Protein AF-A0A1H6SEQ1-F1 (afdb_monomer)

Radius of gyration: 10.8 Å; Cα contacts (8 Å, |Δi|>4): 137; chains: 1; bounding box: 28×22×22 Å

Organism: NCBI:txid426757

Solvent-accessible surface area (backbone atoms only — not comparable to full-atom values): 3582 Å² total; per-residue (Å²): 115,75,20,27,28,69,43,64,41,99,79,46,63,27,31,35,32,40,40,42,70,73,88,50,96,75,55,29,75,44,66,68,57,34,50,51,51,45,48,51,49,23,70,76,36,84,24,36,30,39,34,34,25,40,82,84,71,44,77,78,45,78,49,80,102

pLDDT: mean 79.58, std 8.78, range [57.38, 88.94]

Mean predicted aligned error: 5.94 Å

Sequence (65 aa):
MQCYRVAPDKEASRWMITMGNQDLEEMFIYKDEAIAEAIILAKANSPSKIEICDETYEVVDKRKY

Nearest PDB structures (foldseek):
  3r6h-assembly1_A  TM=5.856E-01  e=1.534E+00  Mycobacterium marinum M
  4hz0-assembly2_B  TM=5.384E-01  e=3.234E+00  Escherichia coli K-12
  1s14-assembly2_B  TM=5.412E-01  e=4.241E+00  Escherichia coli

Secondary structure (DSSP, 8-state):
-EEEEEEE-TTSSSEEEEEEES-SSS-BSSHHHHHHHHHHHHHHSS--EEEEE-TTS-EEEEEE-

InterPro domains:
  IPR018691 Protein of unknown function DUF2188 [PF09954] (4-65)

Foldseek 3Di:
DWWWAWDQDPVSQEIEIEIDDPPDPHTHPDPVVSVVVRCVCCVVDPPQKYFYAYNVRDGPDIDGD

Structure (mmCIF, N/CA/C/O backbone):
data_AF-A0A1H6SEQ1-F1
#
_entry.id   AF-A0A1H6SEQ1-F1
#
loop_
_atom_site.group_PDB
_atom_site.id
_atom_site.type_symbol
_atom_site.label_atom_id
_atom_site.label_alt_id
_atom_site.label_comp_id
_atom_site.label_asym_id
_atom_site.label_entity_id
_atom_site.label_seq_id
_atom_site.pdbx_PDB_ins_code
_atom_site.Cartn_x
_atom_site.Cartn_y
_atom_site.Cartn_z
_atom_site.occupancy
_atom_site.B_iso_or_equiv
_atom_site.auth_seq_id
_atom_site.auth_comp_id
_atom_site.auth_asym_id
_atom_site.auth_atom_id
_atom_site.pdbx_PDB_model_num
ATOM 1 N N . MET A 1 1 ? 13.979 11.214 -8.521 1.00 63.41 1 MET A N 1
ATOM 2 C CA . MET A 1 1 ? 13.539 10.924 -7.142 1.00 63.41 1 MET A CA 1
ATOM 3 C C . MET A 1 1 ? 12.420 9.913 -7.256 1.00 63.41 1 MET A C 1
ATOM 5 O O . MET A 1 1 ? 11.657 10.018 -8.209 1.00 63.41 1 MET A O 1
ATOM 9 N N . GLN A 1 2 ? 12.386 8.903 -6.393 1.00 68.88 2 GLN A N 1
ATOM 10 C CA . GLN A 1 2 ? 11.290 7.942 -6.414 1.00 68.88 2 GLN A CA 1
ATOM 11 C C . GLN A 1 2 ? 10.133 8.530 -5.607 1.00 68.88 2 GLN A C 1
ATOM 13 O O . GLN A 1 2 ? 10.344 8.958 -4.472 1.00 68.88 2 GLN A O 1
ATOM 18 N N . CYS A 1 3 ? 8.948 8.590 -6.202 1.00 82.50 3 CYS A N 1
ATOM 19 C CA . CYS A 1 3 ? 7.766 9.141 -5.558 1.00 82.50 3 CYS A CA 1
ATOM 20 C C . CYS A 1 3 ? 6.656 8.085 -5.527 1.00 82.50 3 CYS A C 1
ATOM 22 O O . CYS A 1 3 ? 6.629 7.154 -6.333 1.00 82.50 3 CYS A O 1
ATOM 24 N N . TYR A 1 4 ? 5.748 8.216 -4.572 1.00 85.44 4 TYR A N 1
ATOM 25 C CA . TYR A 1 4 ? 4.664 7.284 -4.308 1.00 85.44 4 TYR A CA 1
ATOM 26 C C . TYR A 1 4 ? 3.347 7.906 -4.743 1.00 85.44 4 TYR A C 1
ATOM 28 O O . TYR A 1 4 ? 3.058 9.055 -4.430 1.00 85.44 4 TYR A O 1
ATOM 36 N N . ARG A 1 5 ? 2.511 7.140 -5.425 1.00 85.12 5 ARG A N 1
ATOM 37 C CA . ARG A 1 5 ? 1.186 7.566 -5.866 1.00 85.12 5 ARG A CA 1
ATOM 38 C C . ARG A 1 5 ? 0.136 6.678 -5.236 1.00 85.12 5 ARG A C 1
ATOM 40 O O . ARG A 1 5 ? 0.275 5.463 -5.289 1.00 85.12 5 ARG A O 1
ATOM 47 N N . VAL A 1 6 ? -0.924 7.277 -4.708 1.00 86.12 6 VAL A N 1
ATOM 48 C CA . VAL A 1 6 ? -2.076 6.562 -4.151 1.00 86.12 6 VAL A CA 1
ATOM 49 C C . VAL A 1 6 ? -3.208 6.596 -5.174 1.00 86.12 6 VAL A C 1
ATOM 51 O O . VAL A 1 6 ? -3.627 7.669 -5.598 1.00 86.12 6 VAL A O 1
ATOM 54 N N . ALA A 1 7 ? -3.712 5.438 -5.585 1.00 84.75 7 ALA A N 1
ATOM 55 C CA . ALA A 1 7 ? -4.845 5.337 -6.502 1.00 84.75 7 ALA A CA 1
ATOM 56 C C . ALA A 1 7 ? -5.735 4.145 -6.128 1.00 84.75 7 ALA A C 1
ATOM 58 O O . ALA A 1 7 ? -5.219 3.135 -5.661 1.00 84.75 7 ALA A O 1
ATOM 59 N N . PRO A 1 8 ? -7.058 4.207 -6.322 1.00 84.56 8 PRO A N 1
ATOM 60 C CA . PRO A 1 8 ? -7.898 3.028 -6.169 1.00 84.56 8 PRO A CA 1
ATOM 61 C C . PRO A 1 8 ? -7.601 2.005 -7.280 1.00 84.56 8 PRO A C 1
ATOM 63 O O . PRO A 1 8 ? -7.245 2.363 -8.403 1.00 84.56 8 PRO A O 1
ATOM 66 N N . ASP A 1 9 ? -7.766 0.721 -6.972 1.00 83.50 9 ASP A N 1
ATOM 67 C CA . ASP A 1 9 ? -7.744 -0.364 -7.960 1.00 83.50 9 ASP A CA 1
ATOM 68 C C . ASP A 1 9 ? -8.882 -0.202 -8.990 1.00 83.50 9 ASP A C 1
ATOM 70 O O . ASP A 1 9 ? -9.851 0.518 -8.743 1.00 83.50 9 ASP A O 1
ATOM 74 N N . LYS A 1 10 ? -8.800 -0.901 -10.133 1.00 77.25 10 LYS A N 1
ATOM 75 C CA . LYS A 1 10 ? -9.860 -0.942 -11.160 1.00 77.25 10 LYS A CA 1
ATOM 76 C C . LYS A 1 10 ? -11.254 -1.210 -10.591 1.00 77.25 10 LYS A C 1
ATOM 78 O O . LYS A 1 10 ? -12.225 -0.676 -11.116 1.00 77.25 10 LYS A O 1
ATOM 83 N N . GLU A 1 11 ? -11.357 -2.027 -9.547 1.00 76.94 11 GLU A N 1
ATOM 84 C CA . GLU A 1 11 ? -12.633 -2.359 -8.904 1.00 76.94 11 GLU A CA 1
ATOM 85 C C . GLU A 1 11 ? -13.006 -1.402 -7.759 1.00 76.94 11 GLU A C 1
ATOM 87 O O . GLU A 1 11 ? -13.9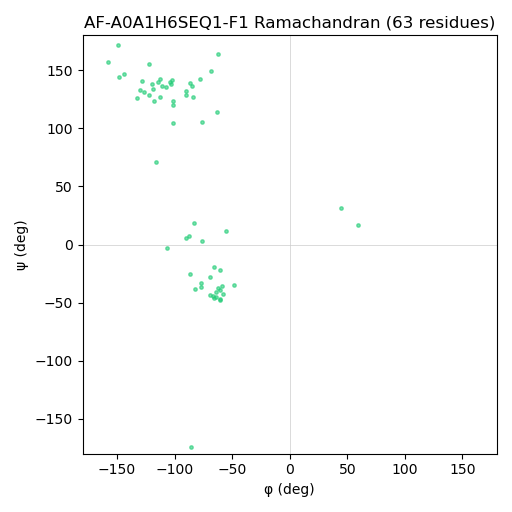51 -1.678 -7.020 1.00 76.94 11 GLU A O 1
ATOM 92 N N . ALA A 1 12 ? -12.226 -0.334 -7.538 1.00 75.75 12 ALA A N 1
ATOM 93 C CA . ALA A 1 12 ? -12.310 0.557 -6.378 1.00 75.75 12 ALA A CA 1
ATOM 94 C C . ALA A 1 12 ? -12.454 -0.216 -5.052 1.00 75.75 12 ALA A C 1
ATOM 96 O O . ALA A 1 12 ? -13.105 0.223 -4.112 1.00 75.75 12 ALA A O 1
ATOM 97 N N . SER A 1 13 ? -11.859 -1.413 -4.995 1.00 81.12 13 SER A N 1
ATOM 98 C CA . SER A 1 13 ? -12.010 -2.381 -3.901 1.00 81.12 13 SER A CA 1
ATOM 99 C C . SER A 1 13 ? -10.770 -2.478 -3.005 1.00 81.12 13 SER A C 1
ATOM 101 O O . SER A 1 13 ? -10.778 -3.181 -1.989 1.00 81.12 13 SER A O 1
ATOM 103 N N . ARG A 1 14 ? -9.710 -1.743 -3.356 1.00 84.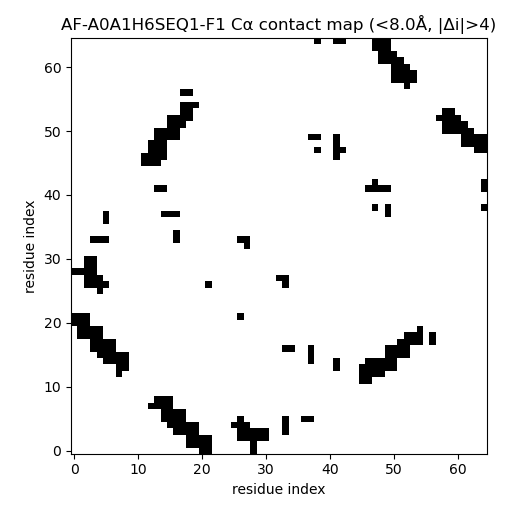88 14 ARG A N 1
ATOM 104 C CA . ARG A 1 14 ? -8.514 -1.459 -2.547 1.00 84.88 14 ARG A CA 1
ATOM 105 C C . ARG A 1 14 ? -7.823 -0.187 -3.047 1.00 84.88 14 ARG A C 1
ATOM 107 O O . ARG A 1 14 ? -7.989 0.178 -4.207 1.00 84.88 14 ARG A O 1
ATOM 114 N N . TRP A 1 15 ? -7.045 0.451 -2.186 1.00 87.81 15 TRP A N 1
ATOM 115 C CA . TRP A 1 15 ? -6.111 1.521 -2.521 1.00 87.81 15 TRP A CA 1
ATOM 116 C C . TRP A 1 15 ? -4.750 0.919 -2.847 1.00 87.81 15 TRP A C 1
ATOM 118 O O . TRP A 1 15 ? -4.254 0.077 -2.109 1.00 87.81 15 TRP A O 1
ATOM 128 N N . MET A 1 16 ? -4.148 1.337 -3.947 1.00 86.12 16 MET A N 1
ATOM 129 C CA . MET A 1 16 ? -2.844 0.902 -4.422 1.00 86.12 16 MET A CA 1
ATOM 130 C C . MET A 1 16 ? -1.863 2.067 -4.330 1.00 86.12 16 MET A C 1
ATOM 132 O O . MET A 1 16 ? -2.123 3.153 -4.845 1.00 86.12 16 MET A O 1
ATOM 136 N N . ILE A 1 17 ? -0.737 1.834 -3.666 1.00 87.75 17 ILE A N 1
ATOM 137 C CA . ILE A 1 17 ? 0.370 2.775 -3.557 1.00 87.75 17 ILE A CA 1
ATOM 138 C C . ILE A 1 17 ? 1.436 2.318 -4.541 1.00 87.75 17 ILE A C 1
ATOM 140 O O . ILE A 1 17 ? 2.100 1.327 -4.278 1.00 87.75 17 ILE A O 1
ATOM 144 N N . THR A 1 18 ? 1.588 2.991 -5.674 1.00 85.00 18 THR A N 1
ATOM 145 C CA . THR A 1 18 ? 2.582 2.638 -6.698 1.00 85.00 18 THR A CA 1
ATOM 146 C C . THR A 1 18 ? 3.761 3.589 -6.659 1.00 85.00 18 THR A C 1
ATOM 148 O O . THR A 1 18 ? 3.570 4.799 -6.533 1.00 85.00 18 THR A O 1
ATOM 151 N N . MET A 1 19 ? 4.964 3.055 -6.828 1.00 82.44 19 MET A N 1
ATOM 152 C CA . MET A 1 19 ? 6.184 3.845 -6.928 1.00 82.44 19 MET A CA 1
ATOM 153 C C . MET A 1 19 ? 6.458 4.202 -8.388 1.00 82.44 19 MET A C 1
ATOM 155 O O . MET A 1 19 ? 6.429 3.337 -9.261 1.00 82.44 19 MET A O 1
ATOM 159 N N . GLY A 1 20 ? 6.680 5.481 -8.670 1.00 71.75 20 GLY A N 1
ATOM 160 C CA . GLY A 1 20 ? 6.871 5.973 -10.028 1.00 71.75 20 GLY A CA 1
ATOM 161 C C . GLY A 1 20 ? 7.793 7.181 -10.096 1.00 71.75 20 GLY A C 1
ATOM 162 O O . GLY A 1 20 ? 8.193 7.759 -9.082 1.00 71.75 20 GLY A O 1
ATOM 163 N N . ASN A 1 21 ? 8.136 7.557 -11.326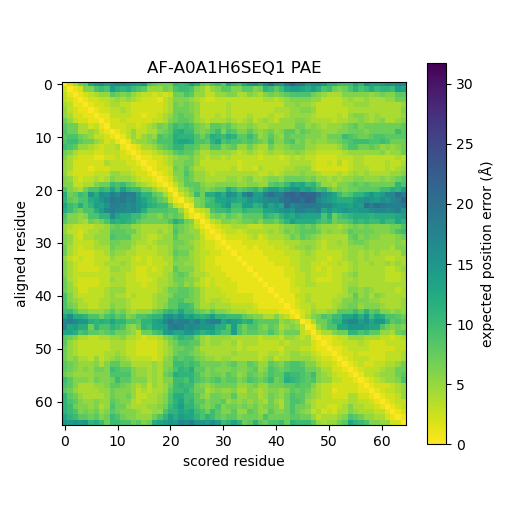 1.00 66.69 21 ASN A N 1
ATOM 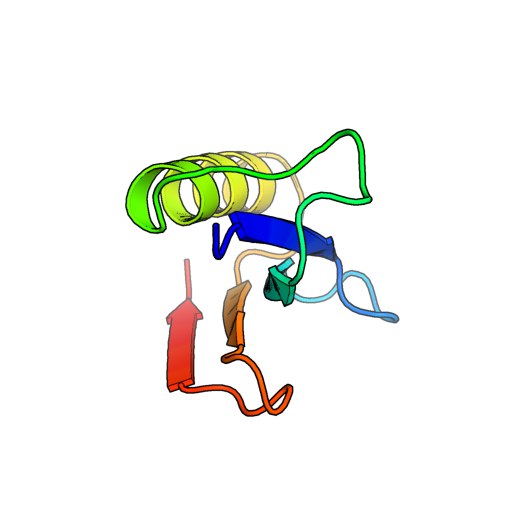164 C CA . ASN A 1 21 ? 8.875 8.783 -11.591 1.00 66.69 21 ASN A CA 1
ATOM 165 C C . ASN A 1 21 ? 7.939 9.991 -11.511 1.00 66.69 21 ASN A C 1
ATOM 167 O O . ASN A 1 21 ? 6.807 9.918 -11.974 1.00 66.69 21 ASN A O 1
ATOM 171 N N . GLN A 1 22 ? 8.464 11.089 -10.965 1.00 57.62 22 GLN A N 1
ATOM 172 C CA . GLN A 1 22 ? 7.834 12.371 -10.603 1.00 57.62 22 GLN A CA 1
ATOM 173 C C . GLN A 1 22 ? 7.073 13.124 -11.725 1.00 57.62 22 GLN A C 1
ATOM 175 O O . GLN A 1 22 ? 6.721 14.286 -11.557 1.00 57.62 22 GLN A O 1
ATOM 180 N N . ASP A 1 23 ? 6.812 12.497 -12.869 1.00 58.00 23 ASP A N 1
ATOM 181 C CA . ASP A 1 23 ? 6.083 13.071 -14.005 1.00 58.00 23 ASP A CA 1
ATOM 182 C C . ASP A 1 23 ? 4.555 13.145 -13.783 1.00 58.00 23 ASP A C 1
ATOM 184 O O . ASP A 1 23 ? 3.827 13.560 -14.683 1.00 58.00 23 ASP A O 1
ATOM 188 N N . LEU A 1 24 ? 4.040 12.760 -12.604 1.00 57.38 24 LEU A N 1
ATOM 189 C CA . LEU A 1 24 ? 2.644 12.999 -12.212 1.00 57.38 24 LEU A CA 1
ATOM 190 C C . LEU A 1 24 ? 2.564 14.027 -11.081 1.00 57.38 24 LEU A C 1
ATOM 192 O O . LEU A 1 24 ? 3.297 13.943 -10.100 1.00 57.38 24 LEU A O 1
ATOM 196 N N . GLU A 1 25 ? 1.617 14.956 -11.209 1.00 58.53 25 GLU A N 1
ATOM 197 C CA . GLU A 1 25 ? 1.419 16.096 -10.301 1.00 58.53 25 GLU A CA 1
ATOM 198 C C . GLU A 1 25 ? 0.995 15.699 -8.872 1.00 58.53 25 GLU A C 1
ATOM 200 O O . GLU A 1 25 ? 1.185 16.471 -7.938 1.00 58.53 25 GLU A O 1
ATOM 205 N N . GLU A 1 26 ? 0.479 14.482 -8.675 1.00 64.12 26 GLU A N 1
ATOM 206 C CA . GLU A 1 26 ? 0.007 13.971 -7.380 1.00 64.12 26 GLU A CA 1
ATOM 207 C C . GLU A 1 26 ? 0.851 12.774 -6.921 1.00 64.12 26 GLU A C 1
ATOM 209 O O . GLU A 1 26 ? 0.414 11.617 -6.953 1.00 64.12 26 GLU A O 1
ATOM 214 N N . MET A 1 27 ? 2.097 13.044 -6.523 1.00 76.31 27 MET A N 1
ATOM 215 C CA . MET A 1 27 ? 2.965 12.044 -5.904 1.00 76.31 27 MET A CA 1
ATOM 216 C C . MET A 1 27 ? 3.561 12.527 -4.579 1.00 76.31 27 MET A C 1
ATOM 218 O O . MET A 1 27 ? 4.004 13.664 -4.442 1.00 76.31 27 MET A O 1
ATOM 222 N N . PHE A 1 28 ? 3.629 11.615 -3.617 1.00 82.94 28 PHE A N 1
ATOM 223 C CA . PHE A 1 28 ? 4.262 11.787 -2.317 1.00 82.94 28 PHE A CA 1
ATOM 224 C C . PHE A 1 28 ? 5.749 11.446 -2.404 1.00 82.94 28 PHE A C 1
ATOM 226 O O . PHE A 1 28 ? 6.134 10.458 -3.028 1.00 82.94 28 PHE A O 1
ATOM 233 N N . ILE A 1 29 ? 6.607 12.226 -1.751 1.00 81.94 29 ILE A N 1
ATOM 234 C CA . ILE A 1 29 ? 8.049 11.933 -1.707 1.00 81.94 29 ILE A CA 1
ATOM 235 C C . ILE A 1 29 ? 8.323 10.802 -0.709 1.00 81.94 29 ILE A C 1
ATOM 237 O O . ILE A 1 29 ? 9.166 9.939 -0.953 1.00 81.94 29 ILE A O 1
ATOM 241 N N . TYR A 1 30 ? 7.578 10.772 0.398 1.00 83.38 30 TYR A N 1
ATOM 242 C CA . TYR A 1 30 ? 7.742 9.778 1.448 1.00 83.38 30 TYR A CA 1
ATOM 243 C C . TYR A 1 30 ? 6.660 8.700 1.388 1.00 83.38 30 TYR A C 1
ATOM 245 O O . TYR A 1 30 ? 5.469 8.973 1.232 1.00 83.38 30 TYR A O 1
ATOM 253 N N . LYS A 1 31 ? 7.086 7.449 1.590 1.00 83.19 31 LYS A N 1
ATOM 254 C CA . LYS A 1 31 ? 6.194 6.286 1.661 1.00 83.19 31 LYS A CA 1
ATOM 255 C C . LYS A 1 31 ? 5.152 6.447 2.766 1.00 83.19 31 LYS A C 1
ATOM 257 O O . LYS A 1 31 ? 3.986 6.134 2.557 1.00 83.19 31 LYS A O 1
ATOM 262 N N . ASP A 1 32 ? 5.571 6.942 3.928 1.00 86.38 32 ASP A N 1
ATOM 263 C CA . ASP A 1 32 ? 4.688 7.164 5.072 1.00 86.38 32 ASP A CA 1
ATOM 264 C C . ASP A 1 32 ? 3.582 8.182 4.780 1.00 86.38 32 ASP A C 1
ATOM 266 O O . ASP A 1 32 ? 2.449 7.960 5.200 1.00 86.38 32 ASP A O 1
ATOM 270 N N . GLU A 1 33 ? 3.863 9.241 4.014 1.00 87.94 33 GLU A N 1
ATOM 271 C CA . GLU A 1 33 ? 2.835 10.207 3.601 1.00 87.94 33 GLU A CA 1
ATOM 272 C C . GLU A 1 33 ? 1.808 9.559 2.668 1.00 87.94 33 GLU A C 1
ATOM 274 O O . GLU A 1 33 ? 0.606 9.669 2.907 1.00 87.94 33 GLU A O 1
ATOM 279 N N . ALA A 1 34 ? 2.265 8.794 1.670 1.00 86.31 34 ALA A N 1
ATOM 280 C CA . ALA A 1 34 ? 1.368 8.049 0.787 1.00 86.31 34 ALA A CA 1
ATOM 281 C C . ALA A 1 34 ? 0.510 7.031 1.552 1.00 86.31 34 ALA A C 1
ATOM 283 O O . ALA A 1 34 ? -0.672 6.858 1.262 1.00 86.31 34 ALA A O 1
ATOM 284 N N . ILE A 1 35 ? 1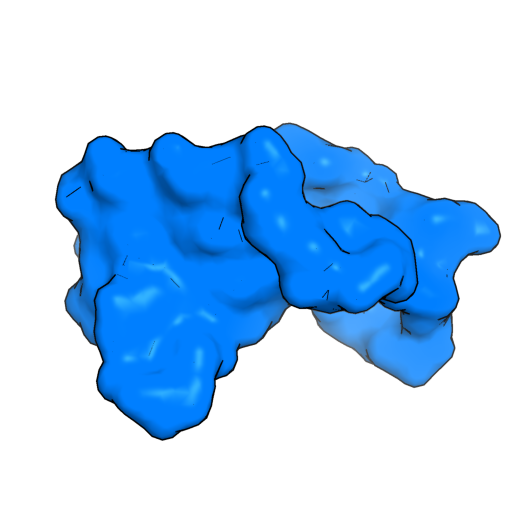.088 6.358 2.551 1.00 86.38 35 ILE A N 1
ATOM 285 C CA . ILE A 1 35 ? 0.352 5.427 3.410 1.00 86.38 35 ILE A CA 1
ATOM 286 C C . ILE A 1 35 ? -0.672 6.175 4.262 1.00 86.38 35 ILE A C 1
ATOM 288 O O . ILE A 1 35 ? -1.802 5.707 4.382 1.00 86.38 35 ILE A O 1
ATOM 292 N N . ALA A 1 36 ? -0.308 7.314 4.851 1.00 88.94 36 ALA A N 1
ATOM 293 C CA . ALA A 1 36 ? -1.219 8.109 5.665 1.00 88.94 36 ALA A CA 1
ATOM 294 C C . ALA A 1 36 ? -2.430 8.576 4.847 1.00 88.94 36 ALA A C 1
ATOM 296 O O . ALA A 1 36 ? -3.563 8.370 5.285 1.00 88.94 36 ALA A O 1
ATOM 297 N N . GLU A 1 37 ? -2.206 9.099 3.639 1.00 87.38 37 GLU A N 1
ATOM 298 C CA . GLU A 1 37 ? -3.289 9.510 2.744 1.00 87.38 37 GLU A CA 1
ATOM 299 C C . GLU A 1 37 ? -4.143 8.311 2.313 1.00 87.38 37 GLU A C 1
ATOM 301 O O . GLU A 1 37 ? -5.368 8.347 2.412 1.00 87.38 37 GLU A O 1
ATOM 306 N N . ALA A 1 38 ? -3.519 7.191 1.932 1.00 85.06 38 ALA A N 1
ATOM 307 C CA . ALA A 1 38 ? -4.246 5.970 1.596 1.00 85.06 38 ALA A CA 1
ATOM 308 C C . ALA A 1 38 ? -5.104 5.461 2.766 1.00 85.06 38 ALA A C 1
ATOM 310 O O . ALA A 1 38 ? -6.199 4.959 2.537 1.00 85.06 38 ALA A O 1
ATOM 311 N N . ILE A 1 39 ? -4.651 5.604 4.017 1.00 85.62 39 ILE A N 1
ATOM 312 C CA . ILE A 1 39 ? -5.430 5.254 5.217 1.00 85.62 39 ILE A CA 1
ATOM 313 C C . ILE A 1 39 ? -6.604 6.210 5.409 1.00 85.62 39 ILE A C 1
ATOM 315 O O . ILE A 1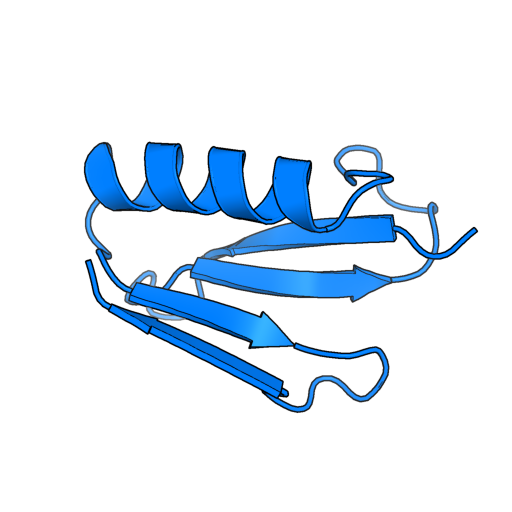 39 ? -7.700 5.754 5.735 1.00 85.62 39 ILE A O 1
ATOM 319 N N . ILE A 1 40 ? -6.398 7.516 5.229 1.00 87.00 40 ILE A N 1
ATOM 320 C CA . ILE A 1 40 ? -7.471 8.514 5.313 1.00 87.00 40 ILE A CA 1
ATOM 321 C C . ILE A 1 40 ? -8.533 8.203 4.260 1.00 87.00 40 ILE A C 1
ATOM 323 O O . ILE A 1 40 ? -9.712 8.088 4.594 1.00 87.00 40 ILE A O 1
ATOM 327 N N . LEU A 1 41 ? -8.110 7.960 3.021 1.00 84.19 41 LEU A N 1
ATOM 328 C CA . LEU A 1 41 ? -8.971 7.597 1.905 1.00 84.19 41 LEU A CA 1
ATOM 329 C C . LEU A 1 41 ? -9.676 6.250 2.123 1.00 84.19 41 LEU A C 1
ATOM 331 O O . LEU A 1 41 ? -10.868 6.157 1.861 1.00 84.19 41 LEU A O 1
ATOM 335 N N . ALA A 1 42 ? -8.995 5.241 2.671 1.00 84.12 42 ALA A N 1
ATOM 336 C CA . ALA A 1 42 ? -9.563 3.927 2.996 1.00 84.12 42 ALA A CA 1
ATOM 337 C C . ALA A 1 42 ? -10.567 3.958 4.160 1.00 84.12 42 ALA A C 1
ATOM 339 O O . ALA A 1 42 ? -11.462 3.113 4.244 1.00 84.12 42 ALA A O 1
ATOM 340 N N . LYS A 1 43 ? -10.414 4.915 5.081 1.00 81.44 43 LYS A N 1
ATOM 341 C CA . LYS A 1 43 ? -11.366 5.162 6.173 1.00 81.44 43 LYS A CA 1
ATOM 342 C C . LYS A 1 43 ? -12.549 6.011 5.719 1.00 81.44 43 LYS A C 1
ATOM 344 O O . LYS A 1 43 ? -13.664 5.776 6.171 1.00 81.44 43 LYS A O 1
ATOM 349 N N . ALA A 1 44 ? -12.303 6.999 4.861 1.00 82.06 44 ALA A N 1
ATOM 350 C CA . ALA A 1 44 ? -13.326 7.900 4.343 1.00 82.06 44 ALA A CA 1
ATOM 351 C C . ALA A 1 44 ? -14.178 7.247 3.244 1.00 82.06 44 ALA A C 1
ATOM 353 O O . ALA A 1 44 ? -15.369 7.525 3.146 1.00 82.06 44 ALA A O 1
ATOM 354 N N . ASN A 1 45 ? -13.582 6.366 2.440 1.00 66.88 45 ASN A N 1
ATOM 355 C CA . ASN A 1 45 ? -14.220 5.664 1.336 1.00 66.88 45 ASN A CA 1
ATOM 356 C C . ASN A 1 45 ? -13.938 4.162 1.432 1.00 66.88 45 ASN A C 1
ATOM 358 O O . ASN A 1 45 ? -12.795 3.737 1.588 1.00 66.88 45 ASN A O 1
ATOM 362 N N . SER A 1 46 ? -14.980 3.338 1.275 1.00 64.56 46 SER A N 1
ATOM 363 C CA . SER A 1 46 ? -14.777 1.922 0.956 1.00 64.56 46 SER A CA 1
ATOM 364 C C . SER A 1 46 ? -14.097 1.878 -0.408 1.00 64.56 46 SER A C 1
ATOM 366 O O . SER A 1 46 ? -14.681 2.364 -1.377 1.00 64.56 46 SER A O 1
ATOM 368 N N . PRO A 1 47 ? -12.844 1.409 -0.462 1.00 65.69 47 PRO A N 1
ATOM 369 C CA . PRO A 1 47 ? -12.376 0.212 0.229 1.00 65.69 47 PRO A CA 1
ATOM 370 C C . PRO A 1 47 ? -11.370 0.416 1.368 1.00 65.69 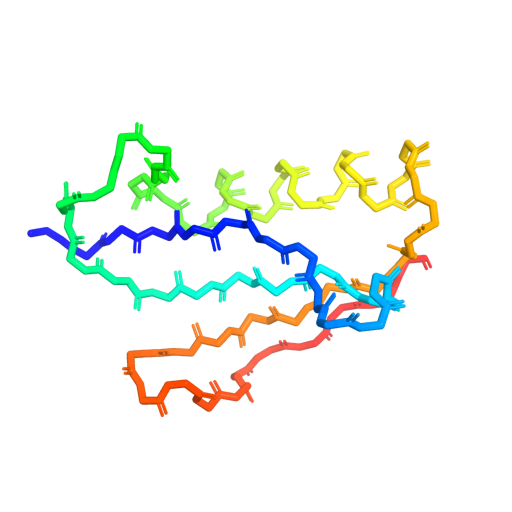47 PRO A C 1
ATOM 372 O O . PRO A 1 47 ? -10.381 1.128 1.247 1.00 65.69 47 PRO A O 1
ATOM 375 N N . SER A 1 48 ? -11.518 -0.382 2.423 1.00 78.00 48 SER A N 1
ATOM 376 C CA . SER A 1 48 ? -10.659 -0.350 3.617 1.00 78.00 48 SER A CA 1
ATOM 377 C C . SER A 1 48 ? -9.346 -1.146 3.474 1.00 78.00 48 SER A C 1
ATOM 379 O O . SER A 1 48 ? -8.714 -1.535 4.450 1.00 78.00 48 SER A O 1
ATOM 381 N N . LYS A 1 49 ? -8.913 -1.450 2.246 1.00 85.19 49 LYS A N 1
ATOM 382 C CA . LYS A 1 49 ? -7.689 -2.228 1.977 1.00 85.19 49 LYS A CA 1
ATOM 383 C C . LYS A 1 49 ? -6.667 -1.357 1.273 1.00 85.19 49 LYS A C 1
ATOM 385 O O . LYS A 1 49 ? -7.040 -0.621 0.368 1.00 85.19 49 LYS A O 1
ATOM 390 N N . ILE A 1 50 ? -5.400 -1.491 1.643 1.00 87.75 50 ILE A N 1
ATOM 391 C CA . ILE A 1 50 ? -4.276 -0.770 1.047 1.00 87.75 50 ILE A CA 1
ATOM 392 C C . ILE A 1 50 ? -3.232 -1.794 0.603 1.00 87.75 50 ILE A C 1
ATOM 394 O O . ILE A 1 50 ? -2.859 -2.679 1.370 1.00 87.75 50 ILE A O 1
ATOM 398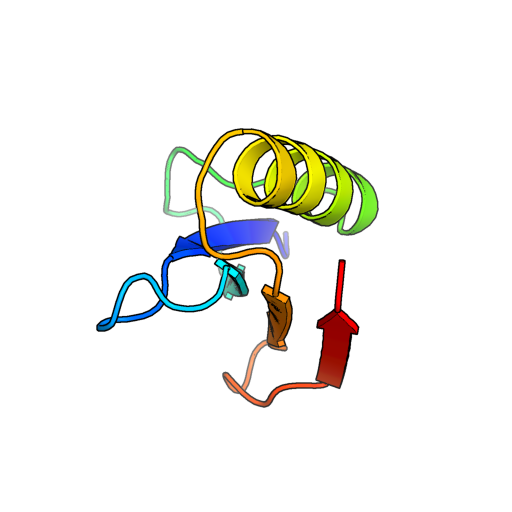 N N . GLU A 1 51 ? -2.749 -1.681 -0.622 1.00 88.19 51 GLU A N 1
ATOM 399 C CA . GLU A 1 51 ? -1.663 -2.483 -1.172 1.00 88.19 51 GLU A CA 1
ATOM 400 C C . GLU A 1 51 ? -0.549 -1.558 -1.637 1.00 88.19 51 GLU A C 1
ATOM 402 O O . GLU A 1 51 ? -0.782 -0.606 -2.371 1.00 88.19 51 GLU A O 1
ATOM 407 N N . ILE A 1 52 ? 0.671 -1.832 -1.204 1.00 87.19 52 ILE A N 1
ATOM 408 C CA . ILE A 1 52 ? 1.854 -1.075 -1.582 1.00 87.19 52 ILE A CA 1
ATOM 409 C C . ILE A 1 52 ? 2.586 -1.882 -2.637 1.00 87.19 52 ILE A C 1
ATOM 411 O O . ILE A 1 52 ? 2.993 -3.016 -2.388 1.00 87.19 52 ILE A O 1
ATOM 415 N N . CYS A 1 53 ? 2.734 -1.275 -3.800 1.00 85.06 53 CYS A N 1
ATOM 416 C CA . CYS A 1 53 ? 3.452 -1.794 -4.941 1.00 85.06 53 CYS A CA 1
ATOM 417 C C . CYS A 1 53 ? 4.819 -1.118 -5.052 1.00 85.06 53 CYS A C 1
ATOM 419 O O . CYS A 1 53 ? 4.951 0.087 -4.822 1.00 85.06 53 CYS A O 1
ATOM 421 N N . ASP A 1 54 ? 5.815 -1.906 -5.427 1.00 82.12 54 ASP A N 1
ATOM 422 C CA . ASP A 1 54 ? 7.167 -1.430 -5.701 1.00 82.12 54 ASP A CA 1
ATOM 423 C C . ASP A 1 54 ? 7.311 -0.946 -7.155 1.00 82.12 54 ASP A C 1
ATOM 425 O O . ASP A 1 54 ? 6.332 -0.902 -7.909 1.00 82.12 54 ASP A O 1
ATOM 429 N N . GLU A 1 55 ? 8.528 -0.595 -7.570 1.00 76.94 55 GLU A N 1
ATOM 430 C CA . GLU A 1 55 ? 8.823 -0.103 -8.924 1.00 76.94 55 GLU A CA 1
ATOM 431 C C . GLU A 1 55 ? 8.484 -1.118 -10.033 1.00 76.94 55 GLU A C 1
ATOM 433 O O . GLU A 1 55 ? 8.230 -0.742 -11.178 1.00 76.94 55 GLU A O 1
ATOM 438 N N . THR A 1 56 ? 8.411 -2.406 -9.690 1.00 78.56 56 THR A N 1
ATOM 439 C CA . THR A 1 56 ? 8.032 -3.501 -10.596 1.00 78.56 56 THR A CA 1
ATOM 440 C C . THR A 1 56 ? 6.522 -3.747 -10.665 1.00 78.56 56 THR A C 1
ATOM 442 O O . THR A 1 56 ? 6.091 -4.715 -11.290 1.00 78.56 56 THR A O 1
ATOM 445 N N . TYR A 1 57 ? 5.701 -2.892 -10.040 1.00 72.06 57 TYR A N 1
ATOM 446 C CA . TYR A 1 57 ? 4.263 -3.118 -9.823 1.00 72.06 57 TYR A CA 1
ATOM 447 C C . TYR A 1 57 ? 3.952 -4.386 -9.005 1.00 72.06 57 TYR A C 1
ATOM 449 O O . TYR A 1 57 ? 2.811 -4.852 -8.976 1.00 72.06 57 TYR A O 1
ATOM 457 N N . GLU A 1 58 ? 4.941 -4.938 -8.302 1.00 82.62 58 GLU A N 1
ATOM 458 C CA . GLU A 1 58 ? 4.742 -6.058 -7.389 1.00 82.62 58 GLU A CA 1
ATOM 459 C C . GLU A 1 58 ? 4.306 -5.574 -6.013 1.00 82.62 58 GLU A C 1
ATOM 461 O O . GLU A 1 58 ? 4.860 -4.621 -5.467 1.00 82.62 58 GLU A O 1
ATOM 466 N N . VAL A 1 59 ? 3.317 -6.252 -5.428 1.00 85.50 59 VAL A N 1
ATOM 467 C CA . VAL A 1 59 ? 2.806 -5.895 -4.104 1.00 85.50 59 VAL A CA 1
ATOM 468 C C . VAL A 1 59 ? 3.788 -6.356 -3.031 1.00 85.50 59 VAL A C 1
ATOM 470 O O . VAL A 1 59 ? 3.849 -7.541 -2.707 1.00 85.50 59 VAL A O 1
ATOM 473 N N . VAL A 1 60 ? 4.519 -5.405 -2.457 1.00 85.88 60 VAL A N 1
ATOM 474 C CA . VAL A 1 60 ? 5.494 -5.638 -1.385 1.00 85.88 60 VAL A CA 1
ATOM 475 C C . VAL A 1 60 ? 4.869 -5.610 0.003 1.00 85.88 60 VAL A C 1
ATOM 477 O O . VAL A 1 60 ? 5.400 -6.231 0.918 1.00 85.88 60 VAL A O 1
ATOM 480 N N . ASP A 1 61 ? 3.741 -4.917 0.181 1.00 83.75 61 ASP A N 1
ATOM 481 C CA . ASP A 1 61 ? 3.060 -4.841 1.477 1.00 83.75 61 ASP A CA 1
ATOM 482 C C . ASP A 1 61 ? 1.542 -4.723 1.297 1.00 83.75 61 ASP A C 1
ATOM 484 O O . ASP A 1 61 ? 1.054 -4.100 0.353 1.00 83.75 61 ASP A O 1
ATOM 488 N N . LYS A 1 62 ? 0.775 -5.344 2.199 1.00 85.81 62 LYS A N 1
ATOM 489 C CA . LYS A 1 62 ? -0.693 -5.309 2.186 1.00 85.81 62 LYS A CA 1
ATOM 490 C C . LYS A 1 62 ? -1.196 -4.989 3.578 1.00 85.81 62 LYS A C 1
ATOM 492 O O . LYS A 1 62 ? -0.896 -5.705 4.531 1.00 85.81 62 LYS A O 1
ATOM 497 N N . ARG A 1 63 ? -2.031 -3.963 3.687 1.00 82.31 63 ARG A N 1
ATOM 498 C CA . ARG A 1 63 ? -2.681 -3.566 4.933 1.00 82.31 63 ARG A CA 1
ATOM 499 C C . ARG A 1 63 ? -4.190 -3.632 4.789 1.00 82.31 63 ARG A C 1
ATOM 501 O O . ARG A 1 63 ? -4.764 -3.247 3.772 1.00 82.31 63 ARG A O 1
ATOM 508 N N . LYS A 1 64 ? -4.837 -4.151 5.826 1.00 78.50 64 LYS A N 1
ATOM 509 C CA . LYS A 1 64 ? -6.289 -4.280 5.918 1.00 78.50 64 LYS A CA 1
ATOM 510 C C . LYS A 1 64 ? -6.748 -3.440 7.104 1.00 78.50 64 LYS A C 1
ATOM 512 O O . LYS A 1 64 ? -6.241 -3.650 8.206 1.00 78.50 64 LYS A O 1
ATOM 517 N N . TYR A 1 65 ? -7.655 -2.509 6.851 1.00 66.19 65 TYR A N 1
ATOM 518 C CA . TYR A 1 65 ? -8.291 -1.639 7.834 1.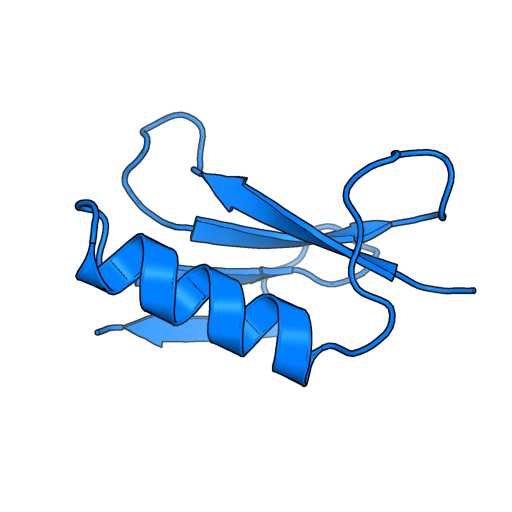00 66.19 65 TYR A CA 1
ATOM 519 C C . TYR A 1 65 ? -9.801 -1.869 7.850 1.00 66.19 65 TYR A C 1
ATOM 521 O O . TYR A 1 65 ? -10.317 -2.510 6.904 1.00 66.19 65 TYR A O 1
#